Protein AF-A0A401Q825-F1 (afdb_monomer_lite)

Organism: Scyliorhinus torazame (NCBI:txid75743)

Radius of gyration: 23.93 Å; chains: 1; bounding box: 51×28×60 Å

Structure (mmCIF, N/CA/C/O backbone):
data_AF-A0A401Q825-F1
#
_entry.id   AF-A0A401Q825-F1
#
loop_
_atom_site.group_PDB
_atom_site.id
_atom_site.type_symbol
_atom_site.label_atom_id
_atom_site.label_alt_id
_atom_site.label_comp_id
_atom_site.label_asym_id
_atom_site.label_entity_id
_atom_site.label_seq_id
_atom_site.pdbx_PDB_ins_code
_atom_site.Cartn_x
_atom_site.Cartn_y
_atom_site.Cartn_z
_atom_site.occupancy
_atom_site.B_iso_or_equiv
_atom_site.auth_seq_id
_atom_site.auth_comp_id
_atom_site.auth_asym_id
_atom_site.auth_atom_id
_atom_site.pdbx_PDB_model_num
ATOM 1 N N . MET A 1 1 ? 18.658 9.384 14.202 1.00 59.78 1 MET A N 1
ATOM 2 C CA . MET A 1 1 ? 18.301 8.086 14.824 1.00 59.78 1 MET A CA 1
ATOM 3 C C . MET A 1 1 ? 16.995 8.280 15.587 1.00 59.78 1 MET A C 1
ATOM 5 O O . MET A 1 1 ? 16.836 9.367 16.128 1.00 59.78 1 MET A O 1
ATOM 9 N N . GLY A 1 2 ? 16.077 7.300 15.592 1.00 83.44 2 GLY A N 1
ATOM 10 C CA . GLY A 1 2 ? 14.799 7.368 16.337 1.00 83.44 2 GLY A CA 1
ATOM 11 C C . GLY A 1 2 ? 13.526 7.644 15.519 1.00 83.44 2 GLY A C 1
ATOM 12 O O . GLY A 1 2 ? 12.507 8.001 16.094 1.00 83.44 2 GLY A O 1
ATOM 13 N N . THR A 1 3 ? 13.583 7.524 14.189 1.00 91.19 3 THR A N 1
ATOM 14 C CA . THR A 1 3 ? 12.414 7.704 13.304 1.00 91.19 3 THR A CA 1
ATOM 15 C C . THR A 1 3 ? 12.118 6.467 12.463 1.00 91.19 3 THR A C 1
ATOM 17 O O . THR A 1 3 ? 10.970 6.049 12.385 1.00 91.19 3 THR A O 1
ATOM 20 N N . CYS A 1 4 ? 13.144 5.879 11.835 1.00 93.12 4 CYS A N 1
ATOM 21 C CA . CYS A 1 4 ? 12.965 4.764 10.897 1.00 93.12 4 CYS A CA 1
ATOM 22 C C . CYS A 1 4 ? 13.657 3.457 11.314 1.00 93.12 4 CYS A C 1
ATOM 24 O O . CYS A 1 4 ? 13.324 2.413 10.764 1.00 93.12 4 CYS A O 1
ATOM 26 N N . CYS A 1 5 ? 14.675 3.512 12.182 1.00 94.12 5 CYS A N 1
ATOM 27 C CA . CYS A 1 5 ? 15.458 2.342 12.590 1.00 94.12 5 CYS A CA 1
ATOM 28 C C . CYS A 1 5 ? 16.264 2.629 13.873 1.00 94.12 5 CYS A C 1
ATOM 30 O O . CYS A 1 5 ? 16.816 3.729 14.037 1.00 94.12 5 CYS A O 1
ATOM 32 N N . GLU A 1 6 ? 16.368 1.630 14.748 1.00 95.12 6 GLU A N 1
ATOM 33 C CA . GLU A 1 6 ? 17.145 1.611 15.992 1.00 95.12 6 GLU A CA 1
ATOM 34 C C . GLU A 1 6 ? 18.348 0.652 15.873 1.00 95.12 6 GLU A C 1
ATOM 36 O O . GLU A 1 6 ? 18.362 -0.235 15.025 1.00 95.12 6 GLU A O 1
ATOM 41 N N . ASN A 1 7 ? 19.369 0.810 16.730 1.00 94.94 7 ASN A N 1
ATOM 42 C CA . ASN A 1 7 ? 20.568 -0.053 16.763 1.00 94.94 7 ASN A CA 1
ATOM 43 C C . ASN A 1 7 ? 21.265 -0.224 15.394 1.00 94.94 7 ASN A C 1
ATOM 45 O O . ASN A 1 7 ? 21.574 -1.331 14.954 1.00 94.94 7 ASN A O 1
ATOM 49 N N . ILE A 1 8 ? 21.514 0.897 14.711 1.00 96.06 8 ILE A N 1
ATOM 50 C CA . ILE A 1 8 ? 22.033 0.922 13.339 1.00 96.06 8 ILE A CA 1
ATOM 51 C C . ILE A 1 8 ? 23.481 0.417 13.281 1.00 96.06 8 ILE A C 1
ATOM 53 O O . ILE A 1 8 ? 24.372 1.004 13.891 1.00 96.06 8 ILE A O 1
ATOM 57 N N . ILE A 1 9 ? 23.717 -0.604 12.454 1.00 96.88 9 ILE A N 1
ATOM 58 C CA . ILE A 1 9 ? 25.060 -1.110 12.109 1.00 96.88 9 ILE A CA 1
ATOM 59 C C . ILE A 1 9 ? 25.431 -0.885 10.633 1.00 96.88 9 ILE A C 1
ATOM 61 O O . ILE A 1 9 ? 26.519 -1.255 10.203 1.00 96.88 9 ILE A O 1
ATOM 65 N N . GLY A 1 10 ? 24.529 -0.297 9.841 1.00 96.75 10 GLY A N 1
ATOM 66 C CA . GLY A 1 10 ? 24.716 -0.075 8.410 1.00 96.75 10 GLY A CA 1
ATOM 67 C C . GLY A 1 10 ? 23.388 0.052 7.666 1.00 96.75 10 GLY A C 1
ATOM 68 O O . GLY A 1 10 ? 22.375 0.446 8.240 1.00 96.75 10 GLY A O 1
ATOM 69 N N . TYR A 1 11 ? 23.402 -0.292 6.382 1.00 97.88 11 TYR A N 1
ATOM 70 C CA . TYR A 1 11 ? 22.236 -0.319 5.501 1.00 97.88 11 TYR A CA 1
ATOM 71 C C . TYR A 1 11 ? 22.373 -1.469 4.495 1.00 97.88 11 TYR A C 1
ATOM 73 O O . TYR A 1 11 ? 23.462 -2.010 4.312 1.00 97.88 11 TYR A O 1
ATOM 81 N N . MET A 1 12 ? 21.275 -1.826 3.827 1.00 98.38 12 MET A N 1
ATOM 82 C CA . M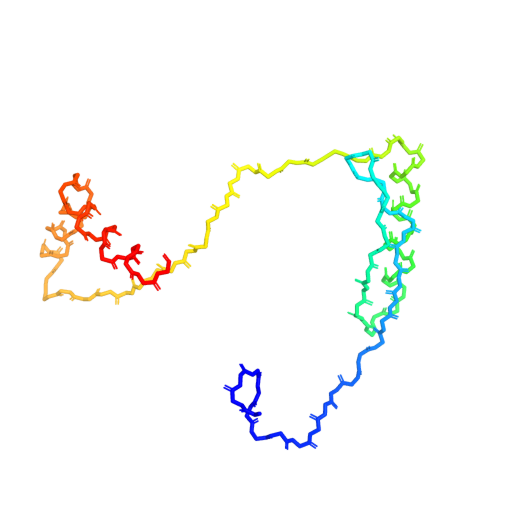ET A 1 12 ? 21.267 -2.839 2.771 1.00 98.38 12 MET A CA 1
ATOM 83 C C . MET A 1 12 ? 20.955 -2.174 1.422 1.00 98.38 12 MET A C 1
ATOM 85 O O . MET A 1 12 ? 19.817 -1.743 1.225 1.00 98.38 12 MET A O 1
ATOM 89 N N . PRO A 1 13 ? 21.927 -2.039 0.501 1.00 98.31 13 PRO A N 1
ATOM 90 C CA . PRO A 1 13 ? 21.650 -1.500 -0.824 1.00 98.31 13 PRO A CA 1
ATOM 91 C C . PRO A 1 13 ? 20.833 -2.505 -1.646 1.00 98.31 13 PRO A C 1
ATOM 93 O O . PRO A 1 13 ? 21.202 -3.673 -1.756 1.00 98.31 13 PRO A O 1
ATOM 96 N N . ILE A 1 14 ? 19.745 -2.037 -2.260 1.00 98.56 14 ILE A N 1
ATOM 97 C CA . ILE A 1 14 ? 18.920 -2.817 -3.192 1.00 98.56 14 ILE A CA 1
ATOM 98 C C . ILE A 1 14 ? 19.039 -2.177 -4.583 1.00 98.56 14 ILE A C 1
ATOM 100 O O . ILE A 1 14 ? 18.861 -0.960 -4.684 1.00 98.56 14 ILE A O 1
ATOM 104 N N . PRO A 1 15 ? 19.341 -2.938 -5.655 1.00 98.62 15 PRO A N 1
ATOM 105 C CA . PRO A 1 15 ? 19.379 -2.401 -7.012 1.00 98.62 15 PRO A CA 1
ATOM 106 C C . PRO A 1 15 ? 18.049 -1.746 -7.401 1.00 98.62 15 PRO A C 1
ATOM 108 O O . PRO A 1 15 ? 16.980 -2.299 -7.143 1.00 98.62 15 PRO A O 1
A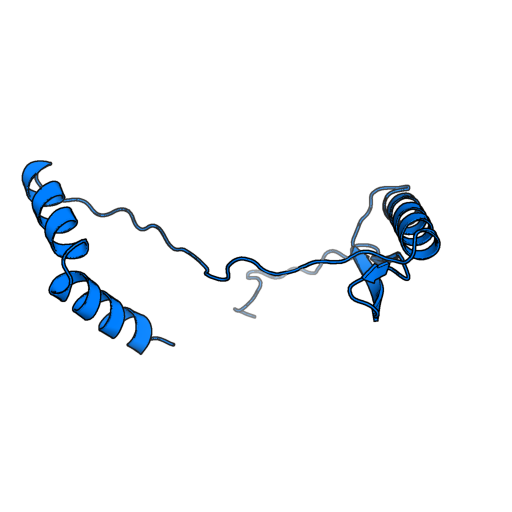TOM 111 N N . VAL A 1 16 ? 18.119 -0.578 -8.046 1.00 98.75 16 VAL A N 1
ATOM 112 C CA . VAL A 1 16 ? 16.946 0.173 -8.511 1.00 98.75 16 VAL A CA 1
ATOM 113 C C . VAL A 1 16 ? 16.982 0.281 -10.030 1.00 98.75 16 VAL A C 1
ATOM 115 O O . VAL A 1 16 ? 17.907 0.862 -10.596 1.00 98.75 16 VAL A O 1
ATOM 118 N N . GLY A 1 17 ? 15.971 -0.283 -10.684 1.00 98.69 17 GLY A N 1
ATOM 119 C CA . GLY A 1 17 ? 15.719 -0.127 -12.114 1.00 98.69 17 GLY A CA 1
ATOM 120 C C . GLY A 1 17 ? 14.577 0.848 -12.396 1.00 98.69 17 GLY A C 1
ATOM 121 O O . GLY A 1 17 ? 13.891 1.313 -11.484 1.00 98.69 17 GLY A O 1
ATOM 122 N N . VAL A 1 18 ? 14.348 1.126 -13.680 1.00 98.69 18 VAL A N 1
ATOM 123 C CA . VAL A 1 18 ? 13.224 1.938 -14.162 1.00 98.69 18 VAL A CA 1
ATOM 124 C C . VAL A 1 18 ? 12.419 1.169 -15.210 1.00 98.69 18 VAL A C 1
ATOM 126 O O . VAL A 1 18 ? 12.997 0.528 -16.089 1.00 98.69 18 VAL A O 1
ATOM 129 N N . ALA A 1 19 ? 11.091 1.235 -15.116 1.00 98.75 19 ALA A N 1
ATOM 130 C CA . ALA A 1 19 ? 10.164 0.739 -16.132 1.00 98.75 19 ALA A CA 1
ATOM 131 C C . ALA A 1 19 ? 9.286 1.891 -16.644 1.00 98.75 19 ALA A C 1
ATOM 133 O O . ALA A 1 19 ? 8.678 2.606 -15.843 1.00 98.75 19 ALA A O 1
ATOM 134 N N . GLY A 1 20 ? 9.196 2.076 -17.964 1.00 97.25 20 GLY A N 1
ATOM 135 C CA . GLY A 1 20 ? 8.343 3.115 -18.532 1.00 97.25 20 GLY A CA 1
ATOM 136 C C . GLY A 1 20 ? 8.648 3.544 -19.977 1.00 97.25 20 GLY A C 1
ATOM 137 O O . GLY A 1 20 ? 9.550 3.009 -20.623 1.00 97.25 20 GLY A O 1
ATOM 138 N N . PRO A 1 21 ? 7.879 4.523 -20.497 1.00 98.06 21 PRO A N 1
ATOM 139 C CA . PRO A 1 21 ? 6.821 5.231 -19.775 1.00 98.06 21 PRO A CA 1
ATOM 140 C C . PRO A 1 21 ? 5.587 4.351 -19.539 1.00 98.06 21 PRO A C 1
ATOM 142 O O . PRO A 1 21 ? 5.187 3.568 -20.397 1.00 98.06 21 PRO A O 1
ATOM 145 N N . LEU A 1 22 ? 4.969 4.487 -18.369 1.00 98.69 22 LEU A N 1
ATOM 146 C CA . LEU A 1 22 ? 3.599 4.056 -18.118 1.00 98.69 22 LEU A CA 1
ATOM 147 C C . LEU A 1 22 ? 2.659 5.195 -18.524 1.00 98.69 22 LEU A C 1
ATOM 149 O O . LEU A 1 22 ? 2.625 6.230 -17.862 1.00 98.69 22 LEU A O 1
ATOM 153 N N . CYS A 1 23 ? 1.899 4.999 -19.600 1.00 98.62 23 CYS A N 1
ATOM 154 C CA . CYS A 1 23 ? 0.894 5.952 -20.062 1.00 98.62 23 CYS A CA 1
ATOM 155 C C . CYS A 1 23 ? -0.399 5.776 -19.255 1.00 98.62 23 CYS A C 1
ATOM 157 O O . CYS A 1 23 ? -1.142 4.817 -19.476 1.00 98.62 23 CYS A O 1
ATOM 159 N N . LEU A 1 24 ? -0.670 6.683 -18.317 1.00 98.69 24 LEU A N 1
ATOM 160 C CA . LEU A 1 24 ? -1.799 6.603 -17.388 1.00 98.69 24 LEU A CA 1
ATOM 161 C C . LEU A 1 24 ? -2.478 7.968 -17.241 1.00 98.69 24 LEU A C 1
ATOM 163 O O . LEU A 1 24 ? -1.824 8.964 -16.939 1.00 98.69 24 LEU A O 1
ATOM 167 N N . ASN A 1 25 ? -3.801 8.019 -17.421 1.00 98.06 25 ASN A N 1
ATOM 168 C CA . ASN A 1 25 ? -4.607 9.243 -17.307 1.00 98.06 25 ASN A CA 1
ATOM 169 C C . ASN A 1 25 ? -4.068 10.409 -18.166 1.00 98.06 25 ASN A C 1
ATOM 171 O O . ASN A 1 25 ? -4.059 11.559 -17.731 1.00 98.06 25 ASN A O 1
ATOM 175 N N . GLY A 1 26 ? -3.583 10.103 -19.376 1.00 97.44 26 GLY A N 1
ATOM 176 C CA . GLY A 1 26 ? -3.012 11.092 -20.301 1.00 97.44 26 GLY A CA 1
ATOM 177 C C . GLY A 1 26 ? -1.630 11.629 -19.906 1.00 97.44 26 GLY A C 1
ATOM 178 O O . GLY A 1 26 ? -1.183 12.615 -20.481 1.00 97.44 26 GLY A O 1
ATOM 179 N N . LYS A 1 27 ? -0.959 11.010 -18.928 1.00 98.31 27 LYS A N 1
ATOM 180 C CA . LYS A 1 27 ? 0.393 11.366 -18.475 1.00 98.31 27 LYS A CA 1
ATOM 181 C C . LYS A 1 27 ? 1.340 10.181 -18.635 1.00 98.31 27 LYS A C 1
ATOM 183 O O . LYS A 1 27 ? 0.903 9.032 -18.651 1.00 98.31 27 LYS A O 1
ATOM 188 N N . GLU A 1 28 ? 2.632 10.467 -18.711 1.00 98.31 28 GLU A N 1
ATOM 189 C CA . GLU A 1 28 ? 3.690 9.460 -18.765 1.00 98.31 28 GLU A CA 1
ATOM 190 C C . GLU A 1 28 ? 4.452 9.404 -17.439 1.00 98.31 28 GLU A C 1
ATOM 192 O O . GLU A 1 28 ? 4.832 10.439 -16.890 1.00 98.31 28 GLU A O 1
ATOM 197 N N . PHE A 1 29 ? 4.696 8.193 -16.935 1.00 98.62 29 PHE A N 1
ATOM 198 C CA . PHE A 1 29 ? 5.429 7.966 -15.689 1.00 98.62 29 PHE A CA 1
ATOM 199 C C . PHE A 1 29 ? 6.610 7.020 -15.898 1.00 98.62 29 PHE A C 1
ATOM 201 O O . PHE A 1 29 ? 6.457 5.951 -16.485 1.00 98.62 29 PHE A O 1
ATOM 208 N N . GLN A 1 30 ? 7.774 7.387 -15.368 1.00 98.69 30 GLN A N 1
ATOM 209 C CA . GLN A 1 30 ? 8.913 6.482 -15.212 1.00 98.69 30 GLN A CA 1
ATOM 210 C C . GLN A 1 30 ? 8.839 5.861 -13.816 1.00 98.69 30 GLN A C 1
ATOM 212 O O . GLN A 1 30 ? 8.951 6.577 -12.821 1.00 98.69 30 GLN A O 1
ATOM 217 N N . VAL A 1 31 ? 8.592 4.553 -13.732 1.00 98.69 31 VAL A N 1
ATOM 218 C CA . VAL A 1 31 ? 8.317 3.870 -12.461 1.00 98.69 31 VAL A CA 1
ATOM 219 C C . VAL A 1 31 ? 9.625 3.324 -11.875 1.00 98.69 31 VAL A C 1
ATOM 221 O O . VAL A 1 31 ? 10.211 2.416 -12.474 1.00 98.69 31 VAL A O 1
ATOM 224 N N . PRO A 1 32 ? 10.103 3.841 -10.726 1.00 98.75 32 PRO A N 1
ATOM 225 C CA . PRO A 1 32 ? 11.263 3.279 -10.046 1.00 98.75 32 PRO A CA 1
ATOM 226 C C . PRO A 1 32 ? 10.899 1.939 -9.396 1.00 98.75 32 PRO A C 1
ATOM 228 O O . PRO A 1 32 ? 9.859 1.810 -8.750 1.00 98.75 32 PRO A O 1
ATOM 231 N N . MET A 1 33 ? 11.766 0.940 -9.546 1.00 98.75 33 MET A N 1
ATOM 232 C CA . MET A 1 33 ? 11.560 -0.405 -9.005 1.00 98.75 33 MET A CA 1
ATOM 233 C C . MET A 1 33 ? 12.826 -0.889 -8.295 1.00 98.75 33 MET A C 1
ATOM 235 O O . MET A 1 33 ? 13.836 -1.142 -8.949 1.00 98.75 33 MET A O 1
ATOM 239 N N . ALA A 1 34 ? 12.770 -1.043 -6.969 1.00 98.69 34 ALA A N 1
ATOM 240 C CA . ALA A 1 34 ? 13.846 -1.644 -6.179 1.00 98.69 34 ALA A CA 1
ATOM 241 C C . ALA A 1 34 ? 13.639 -3.164 -6.087 1.00 98.69 34 ALA A C 1
ATOM 243 O O . ALA A 1 34 ? 12.658 -3.617 -5.499 1.00 98.69 34 ALA A O 1
ATOM 244 N N . THR A 1 35 ? 14.525 -3.954 -6.692 1.00 98.50 35 THR A N 1
ATOM 245 C CA . THR A 1 35 ? 14.418 -5.421 -6.699 1.00 98.50 35 THR A CA 1
ATOM 246 C C . THR A 1 35 ? 15.767 -6.082 -6.977 1.00 98.50 35 THR A C 1
ATOM 248 O O . THR A 1 35 ? 16.620 -5.520 -7.661 1.00 98.50 35 THR A O 1
ATOM 251 N N . THR A 1 36 ? 15.954 -7.299 -6.471 1.00 98.56 36 THR A N 1
ATOM 252 C CA . THR A 1 36 ? 17.053 -8.200 -6.856 1.00 98.56 36 THR A CA 1
ATOM 253 C C . THR A 1 36 ? 16.591 -9.312 -7.804 1.00 98.56 36 THR A C 1
ATOM 255 O O . THR A 1 36 ? 17.415 -10.091 -8.280 1.00 98.56 36 THR A O 1
ATOM 258 N N . GLU A 1 37 ? 15.288 -9.395 -8.098 1.00 98.81 37 GLU A N 1
ATOM 259 C CA . GLU A 1 37 ? 14.714 -10.413 -8.974 1.00 98.81 37 GLU A CA 1
ATOM 260 C C . GLU A 1 37 ? 15.037 -10.121 -10.446 1.00 98.81 37 GLU A C 1
ATOM 262 O O . GLU A 1 37 ? 14.700 -9.066 -10.996 1.00 98.81 37 GLU A O 1
ATOM 267 N N . GLY A 1 38 ? 15.682 -11.088 -11.103 1.00 98.25 38 GLY A N 1
ATOM 268 C CA . GLY A 1 38 ? 15.970 -11.022 -12.530 1.00 98.25 38 GLY A CA 1
ATOM 269 C C . GLY A 1 38 ? 14.693 -10.941 -13.371 1.00 98.25 38 GLY A C 1
ATOM 270 O O . GLY A 1 38 ? 13.652 -11.474 -13.012 1.00 98.25 38 GLY A O 1
ATOM 271 N N . CYS A 1 39 ? 14.777 -10.287 -14.529 1.00 98.25 39 CYS A N 1
ATOM 272 C CA . CYS A 1 39 ? 13.677 -10.106 -15.488 1.00 98.25 39 CYS A CA 1
ATOM 273 C C . CYS A 1 39 ? 12.458 -9.294 -15.009 1.00 98.25 39 CYS A C 1
ATOM 275 O O . CYS A 1 39 ? 11.708 -8.842 -15.875 1.00 98.25 39 CYS A O 1
ATOM 277 N N . LEU A 1 40 ? 12.262 -9.039 -13.709 1.00 98.75 40 LEU A N 1
ATOM 278 C CA . LEU A 1 40 ? 11.079 -8.332 -13.202 1.00 98.75 40 LEU A CA 1
ATOM 279 C C . LEU A 1 40 ? 10.921 -6.942 -13.838 1.00 98.75 40 LEU A C 1
ATOM 281 O O . LEU A 1 40 ? 9.898 -6.658 -14.457 1.00 98.75 40 LEU A O 1
ATOM 285 N N . VAL A 1 41 ? 11.961 -6.102 -13.773 1.00 98.81 41 VAL A N 1
ATOM 286 C CA . VAL A 1 41 ? 11.934 -4.743 -14.354 1.00 98.81 41 VAL A CA 1
ATOM 287 C C . VAL A 1 41 ? 11.703 -4.788 -15.868 1.00 98.81 41 VAL A C 1
ATOM 289 O O . VAL A 1 41 ? 10.885 -4.039 -16.398 1.00 98.81 41 VAL A O 1
ATOM 292 N N . ALA A 1 42 ? 12.374 -5.705 -16.572 1.00 98.69 42 ALA A N 1
ATOM 293 C CA . ALA A 1 42 ? 12.242 -5.845 -18.021 1.00 98.69 42 ALA A CA 1
ATOM 294 C C . ALA A 1 42 ? 10.832 -6.301 -18.439 1.00 98.69 42 ALA A C 1
ATOM 296 O O . ALA A 1 42 ? 10.265 -5.778 -19.402 1.00 98.69 42 ALA A O 1
ATOM 297 N N . SER A 1 43 ? 10.245 -7.247 -17.701 1.00 98.75 43 SER A N 1
ATOM 298 C CA . SER A 1 43 ? 8.886 -7.735 -17.937 1.00 98.75 43 SER A CA 1
ATOM 299 C C . SER A 1 43 ? 7.849 -6.636 -17.689 1.00 98.75 43 SER A C 1
ATOM 301 O O . SER A 1 43 ? 6.989 -6.405 -18.543 1.00 98.75 43 SER A O 1
ATOM 303 N N . THR A 1 44 ? 7.980 -5.883 -16.590 1.00 98.81 44 THR A N 1
ATOM 304 C CA . THR A 1 44 ? 7.126 -4.720 -16.297 1.00 98.81 44 THR A CA 1
ATOM 305 C C . THR A 1 44 ? 7.244 -3.654 -17.384 1.00 98.81 44 THR A C 1
ATOM 307 O O . THR A 1 44 ? 6.226 -3.180 -17.888 1.00 98.81 44 THR A O 1
ATOM 310 N N . ASN A 1 45 ? 8.463 -3.344 -17.837 1.00 98.81 45 ASN A N 1
ATOM 311 C CA . ASN A 1 45 ? 8.702 -2.389 -18.922 1.00 98.81 45 ASN A CA 1
ATOM 312 C C . ASN A 1 45 ? 8.021 -2.813 -20.236 1.00 98.81 45 ASN A C 1
ATOM 314 O O . ASN A 1 45 ? 7.425 -1.990 -20.936 1.00 98.81 45 ASN A O 1
ATOM 318 N N . ARG A 1 46 ? 8.039 -4.115 -20.555 1.00 98.75 46 ARG A N 1
ATOM 319 C CA . ARG A 1 46 ? 7.308 -4.668 -21.706 1.00 98.75 46 ARG A CA 1
ATOM 320 C C . ARG A 1 46 ? 5.793 -4.470 -21.568 1.00 98.75 46 ARG A C 1
ATOM 322 O O . ARG A 1 46 ? 5.138 -4.148 -22.558 1.00 98.75 46 ARG A O 1
ATOM 329 N N . GLY A 1 47 ? 5.242 -4.622 -20.363 1.00 98.69 47 GLY A N 1
ATOM 330 C CA . GLY A 1 47 ? 3.836 -4.322 -20.067 1.00 98.69 47 GLY A CA 1
ATOM 331 C C . GLY A 1 47 ? 3.490 -2.845 -20.282 1.00 98.69 47 GLY A C 1
ATOM 332 O O . GLY A 1 47 ? 2.533 -2.539 -20.994 1.00 98.69 47 GLY A O 1
ATOM 333 N N . CYS A 1 48 ? 4.310 -1.927 -19.758 1.00 98.69 48 CYS A N 1
ATOM 334 C CA . CYS A 1 48 ? 4.163 -0.482 -19.981 1.00 98.69 48 CYS A CA 1
ATOM 335 C C . CYS A 1 48 ? 4.143 -0.136 -21.477 1.00 98.69 48 CYS A C 1
ATOM 337 O O . CYS A 1 48 ? 3.276 0.614 -21.931 1.00 98.69 48 CYS A O 1
ATOM 339 N N . ARG A 1 49 ? 5.036 -0.752 -22.267 1.00 98.56 49 ARG A N 1
ATOM 340 C CA . ARG A 1 49 ? 5.072 -0.578 -23.725 1.00 98.56 49 ARG A CA 1
ATOM 341 C C . ARG A 1 49 ? 3.757 -0.986 -24.387 1.00 98.56 49 ARG A C 1
ATOM 343 O O . ARG A 1 49 ? 3.254 -0.232 -25.216 1.00 98.56 49 ARG A O 1
ATOM 350 N N . ALA A 1 50 ? 3.207 -2.146 -24.032 1.00 98.75 50 ALA A N 1
ATOM 351 C CA . ALA A 1 50 ? 1.939 -2.616 -24.587 1.00 98.75 50 ALA A CA 1
ATOM 352 C C . ALA A 1 50 ? 0.774 -1.673 -24.237 1.00 98.75 50 ALA A C 1
ATOM 354 O O . ALA A 1 50 ? -0.007 -1.320 -25.118 1.00 98.75 50 ALA A O 1
ATOM 355 N N . ILE A 1 51 ? 0.703 -1.201 -22.988 1.00 98.69 51 ILE A N 1
ATOM 356 C CA . ILE A 1 51 ? -0.322 -0.248 -22.532 1.00 98.69 51 ILE A CA 1
ATOM 357 C C . ILE A 1 51 ? -0.247 1.064 -23.319 1.00 98.69 51 ILE A C 1
ATOM 359 O O . ILE A 1 51 ? -1.268 1.542 -23.809 1.00 98.69 51 ILE A O 1
ATOM 363 N N . CYS A 1 52 ? 0.948 1.637 -23.482 1.00 97.50 52 CYS A N 1
ATOM 364 C CA . CYS A 1 52 ? 1.117 2.877 -24.243 1.00 97.50 52 CYS A CA 1
ATOM 365 C C . CYS A 1 52 ? 0.722 2.716 -25.715 1.00 97.50 52 CYS A C 1
ATOM 367 O O . CYS A 1 52 ? 0.037 3.577 -26.260 1.00 97.50 52 CYS A O 1
ATOM 369 N N . LEU A 1 53 ? 1.102 1.602 -26.353 1.00 98.31 53 LEU A N 1
ATOM 370 C CA . LEU A 1 53 ? 0.694 1.307 -27.732 1.00 98.31 53 LEU A CA 1
ATOM 371 C C . LEU A 1 53 ? -0.826 1.123 -27.868 1.00 98.31 53 LEU A C 1
ATOM 373 O O . LEU A 1 53 ? -1.379 1.424 -28.920 1.00 98.31 53 LEU A O 1
ATOM 377 N N . GLY A 1 54 ? -1.498 0.673 -26.806 1.00 98.00 54 GLY A N 1
ATOM 378 C CA . GLY A 1 54 ? -2.955 0.554 -26.729 1.00 98.00 54 GLY A CA 1
ATOM 379 C C . GLY A 1 54 ? -3.706 1.863 -26.457 1.00 98.00 54 GLY A C 1
ATOM 380 O O . GLY A 1 54 ? -4.910 1.815 -26.229 1.00 98.00 54 GLY A O 1
ATOM 381 N N . GLY A 1 55 ? -3.032 3.019 -26.454 1.00 97.25 55 GLY A N 1
ATOM 382 C CA . GLY A 1 55 ? -3.649 4.324 -26.168 1.00 97.25 55 GLY A CA 1
ATOM 383 C C . GLY A 1 55 ? -3.615 4.738 -24.691 1.00 97.25 55 GLY A C 1
ATOM 384 O O . GLY A 1 55 ? -4.174 5.773 -24.330 1.00 97.25 55 GLY A O 1
ATOM 385 N N . GLY A 1 56 ? -2.925 3.971 -23.843 1.00 98.31 56 GLY A N 1
ATOM 386 C CA . GLY A 1 56 ? -2.772 4.246 -22.416 1.00 98.31 56 GLY A CA 1
ATOM 387 C C . GLY A 1 56 ? -3.900 3.687 -21.545 1.00 98.31 56 GLY A C 1
ATOM 388 O O . GLY A 1 56 ? -4.926 3.207 -22.019 1.00 98.31 56 GLY A O 1
ATOM 389 N N . ALA A 1 57 ? -3.688 3.741 -20.233 1.00 98.56 57 ALA A N 1
ATOM 390 C CA . ALA A 1 57 ? -4.639 3.288 -19.223 1.00 98.56 57 ALA A CA 1
ATOM 391 C C . ALA A 1 57 ? -5.380 4.462 -18.559 1.00 98.56 57 ALA A C 1
ATOM 393 O O . ALA A 1 57 ? -4.902 5.600 -18.538 1.00 98.56 57 ALA A O 1
ATOM 394 N N . GLN A 1 58 ? -6.539 4.171 -17.963 1.00 98.56 58 GLN A N 1
ATOM 395 C CA . GLN A 1 58 ? -7.309 5.099 -17.131 1.00 98.56 58 GLN A CA 1
ATOM 396 C C . GLN A 1 58 ? -7.503 4.503 -15.736 1.00 98.56 58 GLN A C 1
ATOM 398 O O . GLN A 1 58 ? -7.787 3.316 -15.598 1.00 98.56 58 GLN A O 1
ATOM 403 N N . SER A 1 59 ? -7.371 5.327 -14.702 1.00 98.31 59 SER A N 1
ATOM 404 C CA . SER A 1 59 ? -7.594 4.930 -13.310 1.00 98.31 59 SER A CA 1
ATOM 405 C C . SER A 1 59 ? -8.296 6.029 -12.519 1.00 98.31 59 SER A C 1
ATOM 407 O O . SER A 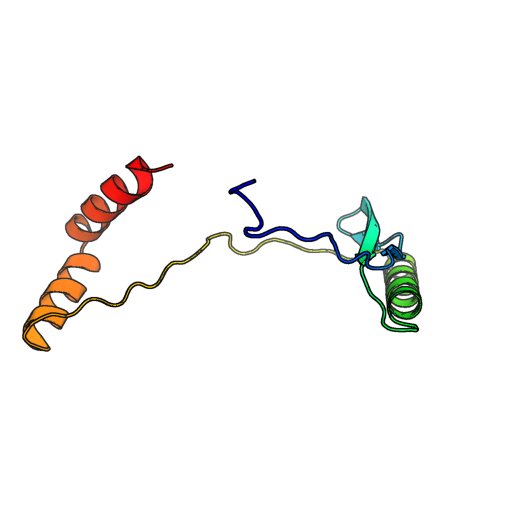1 59 ? -8.207 7.211 -12.863 1.00 98.31 59 SER A O 1
ATOM 409 N N . ARG A 1 60 ? -9.007 5.651 -11.455 1.00 98.38 60 ARG A N 1
ATOM 410 C CA . ARG A 1 60 ? -9.673 6.559 -10.509 1.00 98.38 60 ARG A CA 1
ATOM 411 C C . ARG A 1 60 ? -9.533 6.003 -9.091 1.00 98.38 60 ARG A C 1
ATOM 413 O O . ARG A 1 60 ? -9.485 4.789 -8.918 1.00 98.38 60 ARG A O 1
ATOM 420 N N . VAL A 1 61 ? -9.480 6.889 -8.098 1.00 98.31 61 VAL A N 1
ATOM 421 C CA . VAL A 1 61 ? -9.552 6.526 -6.674 1.00 98.31 61 VAL A CA 1
ATOM 422 C C . VAL A 1 61 ? -11.026 6.478 -6.277 1.00 98.31 61 VAL A C 1
ATOM 424 O O . VAL A 1 61 ? -11.758 7.420 -6.573 1.00 98.31 61 VAL A O 1
ATOM 427 N N . LEU A 1 62 ? -11.467 5.379 -5.660 1.00 98.44 62 LEU A N 1
ATOM 428 C CA . LEU A 1 62 ? -12.875 5.171 -5.287 1.00 98.44 62 LEU A CA 1
ATOM 429 C C . LEU A 1 62 ? -13.167 5.528 -3.821 1.00 98.44 62 LEU A C 1
ATOM 431 O O . LEU A 1 62 ? -14.273 5.953 -3.509 1.00 98.44 62 LEU A O 1
ATOM 435 N N . ALA A 1 63 ? -12.182 5.363 -2.937 1.00 97.94 63 ALA A N 1
ATOM 436 C CA . ALA A 1 63 ? -12.232 5.728 -1.525 1.00 97.94 63 ALA A CA 1
ATOM 437 C C . ALA A 1 63 ? -10.802 5.968 -1.013 1.00 97.94 63 ALA A C 1
ATOM 439 O O . ALA A 1 63 ? -9.860 5.381 -1.550 1.00 97.94 63 ALA A O 1
ATOM 440 N N . ASP A 1 64 ? -10.658 6.803 0.016 1.00 98.00 64 ASP A N 1
ATOM 441 C CA . ASP A 1 64 ? -9.388 7.083 0.693 1.00 98.00 64 ASP A CA 1
ATOM 442 C C . ASP A 1 64 ? -9.631 7.195 2.205 1.00 98.00 64 ASP A C 1
ATOM 444 O O . ASP A 1 64 ? -10.436 8.010 2.655 1.00 98.00 64 ASP A O 1
ATOM 448 N N . GLY A 1 65 ? -8.995 6.320 2.981 1.00 96.69 65 GLY A N 1
ATOM 449 C CA . GLY A 1 65 ? -9.200 6.228 4.422 1.00 96.69 65 GLY A CA 1
ATOM 450 C C . GLY A 1 65 ? -8.362 5.120 5.053 1.00 96.69 65 GLY A C 1
ATOM 451 O O . GLY A 1 65 ? -8.545 3.939 4.759 1.00 96.69 65 GLY A O 1
ATOM 452 N N . MET A 1 66 ? -7.445 5.499 5.943 1.00 97.75 66 MET A N 1
ATOM 453 C CA . MET A 1 66 ? -6.677 4.553 6.754 1.00 97.75 66 MET A CA 1
ATOM 454 C C . MET A 1 66 ? -7.499 4.107 7.966 1.00 97.75 66 MET A C 1
ATOM 456 O O . MET A 1 66 ? -8.179 4.913 8.594 1.00 97.75 66 MET A O 1
ATOM 460 N N . THR A 1 67 ? -7.406 2.831 8.336 1.00 97.00 67 THR A N 1
ATOM 461 C CA . THR A 1 67 ? -8.180 2.263 9.450 1.00 97.00 67 THR A CA 1
ATOM 462 C C . THR A 1 67 ? -7.289 1.800 10.596 1.00 97.00 67 THR A C 1
ATOM 464 O O . THR A 1 67 ? -6.193 1.279 10.379 1.00 97.00 67 THR A O 1
ATOM 467 N N . ARG A 1 68 ? -7.803 1.885 11.824 1.00 97.75 68 ARG A N 1
ATOM 468 C CA . ARG A 1 68 ? -7.236 1.241 13.014 1.00 97.75 68 ARG A CA 1
ATOM 469 C C . ARG A 1 68 ? -8.364 0.524 13.753 1.00 97.75 68 ARG A C 1
ATOM 471 O O . ARG A 1 68 ? -9.338 1.163 14.124 1.00 97.75 68 ARG A O 1
ATOM 478 N N . GLY A 1 69 ? -8.229 -0.785 13.960 1.00 97.19 69 GLY A N 1
ATOM 479 C CA . GLY A 1 69 ? -9.217 -1.602 14.672 1.00 97.19 69 GLY A CA 1
ATOM 480 C C . GLY A 1 69 ? -8.703 -2.036 16.044 1.00 97.19 69 GLY A C 1
ATOM 481 O O . GLY A 1 69 ? -8.102 -3.108 16.130 1.00 97.19 69 GLY A O 1
ATOM 482 N N . PRO A 1 70 ? -8.862 -1.223 17.104 1.00 97.81 70 PRO A N 1
ATOM 483 C CA . PRO A 1 70 ? -8.492 -1.639 18.451 1.00 97.81 70 PRO A CA 1
ATOM 484 C C . PRO A 1 70 ? -9.418 -2.752 18.955 1.00 97.81 70 PRO A C 1
ATOM 486 O O . PRO A 1 70 ? -10.588 -2.827 18.583 1.00 97.81 70 PRO A O 1
ATOM 489 N N . VAL A 1 71 ? -8.897 -3.589 19.852 1.00 98.19 71 VAL A N 1
ATOM 490 C CA . VAL A 1 71 ? -9.700 -4.537 20.629 1.00 98.19 71 VAL A CA 1
ATOM 491 C C . VAL A 1 71 ? -9.859 -4.002 22.048 1.00 98.19 71 VAL A C 1
ATOM 493 O O . VAL A 1 71 ? -8.877 -3.675 22.713 1.00 98.19 71 VAL A O 1
ATOM 496 N N . VAL A 1 72 ? -11.104 -3.906 22.506 1.00 98.12 72 VAL A N 1
ATOM 497 C CA . VAL A 1 72 ? -11.459 -3.507 23.873 1.00 98.12 72 VAL A CA 1
ATOM 498 C C . VAL A 1 72 ? -12.228 -4.639 24.542 1.00 98.12 72 VAL A C 1
ATOM 500 O O . VAL A 1 72 ? -12.840 -5.465 23.866 1.00 98.12 72 VAL A O 1
ATOM 503 N N . ARG A 1 73 ? -12.184 -4.702 25.875 1.00 98.19 73 ARG A N 1
ATOM 504 C CA . ARG A 1 73 ? -12.926 -5.702 26.649 1.00 98.19 73 ARG A CA 1
ATOM 505 C C . ARG A 1 73 ? -13.908 -5.030 27.587 1.00 98.19 73 ARG A C 1
ATOM 507 O O . ARG A 1 73 ? -13.586 -4.002 28.174 1.00 98.19 73 ARG A O 1
ATOM 514 N N . LEU A 1 74 ? -15.041 -5.690 27.782 1.00 98.38 74 LEU A N 1
ATOM 515 C CA . LEU A 1 74 ? -15.983 -5.394 28.849 1.00 98.38 74 LEU A CA 1
ATOM 516 C C . LEU A 1 74 ? -16.198 -6.652 29.706 1.00 98.38 74 LEU A C 1
ATOM 518 O O . LEU A 1 74 ? -15.915 -7.760 29.234 1.00 98.38 74 LEU A O 1
ATOM 522 N N . PRO A 1 75 ? -16.617 -6.499 30.974 1.00 98.50 75 PRO A N 1
ATOM 523 C CA . PRO A 1 75 ? -16.927 -7.609 31.874 1.00 98.50 75 PRO A CA 1
ATOM 524 C C . PRO A 1 75 ? -17.871 -8.657 31.276 1.00 98.50 75 PRO A C 1
ATOM 526 O O . PRO A 1 75 ? -17.661 -9.854 31.481 1.00 98.50 75 PRO A O 1
ATOM 529 N N . THR A 1 76 ? -18.878 -8.224 30.512 1.00 98.50 76 THR A N 1
ATOM 530 C CA . THR A 1 76 ? -19.875 -9.108 29.900 1.00 98.50 76 THR A CA 1
ATOM 531 C C . THR A 1 76 ? -20.124 -8.781 28.427 1.00 98.50 76 THR A C 1
ATOM 533 O O . THR A 1 76 ? -19.870 -7.675 27.950 1.00 98.50 76 THR A O 1
ATOM 536 N N . ALA A 1 77 ? -20.653 -9.758 27.685 1.00 98.38 77 ALA A N 1
ATOM 537 C CA . ALA A 1 77 ? -21.070 -9.552 26.298 1.00 98.38 77 ALA A CA 1
ATOM 538 C C . ALA A 1 77 ? -22.251 -8.570 26.179 1.00 98.38 77 ALA A C 1
ATOM 540 O O . ALA A 1 77 ? -22.345 -7.858 25.183 1.00 98.38 77 ALA A O 1
ATOM 541 N N . CYS A 1 78 ? -23.120 -8.509 27.195 1.00 98.56 78 CYS A N 1
ATOM 542 C CA . CYS A 1 78 ? -24.233 -7.562 27.244 1.00 98.56 78 CYS A CA 1
ATOM 543 C C . CYS A 1 78 ? -23.724 -6.117 27.275 1.00 98.56 78 CYS A C 1
ATOM 545 O O . CYS A 1 78 ? -24.133 -5.312 26.447 1.00 98.56 78 CYS A O 1
ATOM 547 N N . GLU A 1 79 ? -22.752 -5.815 28.137 1.00 98.50 79 GLU A N 1
ATOM 548 C CA . GLU A 1 79 ? -22.142 -4.479 28.198 1.00 98.50 79 GLU A CA 1
ATOM 549 C C . GLU A 1 79 ? -21.413 -4.119 26.895 1.00 98.50 79 GLU A C 1
ATOM 551 O O . GLU A 1 79 ? -21.484 -2.988 26.419 1.00 98.50 79 GLU A O 1
ATOM 556 N N . ALA A 1 80 ? -20.739 -5.083 26.258 1.00 98.44 80 ALA A N 1
ATOM 557 C CA . ALA A 1 80 ? -20.133 -4.847 24.948 1.00 98.44 80 ALA A CA 1
ATOM 558 C C . ALA A 1 80 ? -21.177 -4.519 23.868 1.00 98.44 80 ALA A C 1
ATOM 560 O O . ALA A 1 80 ? -20.920 -3.679 23.002 1.00 98.44 80 ALA A O 1
ATOM 561 N N . ALA A 1 81 ? -22.355 -5.146 23.927 1.00 98.50 81 ALA A N 1
ATOM 562 C CA . ALA A 1 81 ? -23.465 -4.824 23.039 1.00 98.50 81 ALA A CA 1
ATOM 563 C C . ALA A 1 81 ? -24.012 -3.409 23.296 1.00 98.50 81 ALA A C 1
ATOM 565 O O . ALA A 1 81 ? -24.294 -2.697 22.333 1.00 98.50 81 ALA A O 1
ATOM 566 N N . GLU A 1 82 ? -24.092 -2.976 24.558 1.00 98.44 82 GLU A N 1
ATOM 567 C CA . GLU A 1 82 ? -24.483 -1.607 24.926 1.00 98.44 82 GLU A CA 1
ATOM 568 C C . GLU A 1 82 ? -23.504 -0.566 24.365 1.00 98.44 82 GLU A C 1
ATOM 570 O O . GLU A 1 82 ? -23.928 0.392 23.716 1.00 98.44 82 GLU A O 1
ATOM 575 N N . VAL A 1 83 ? -22.191 -0.780 24.517 1.00 98.38 83 VAL A N 1
ATOM 576 C CA . VAL A 1 83 ? -21.168 0.124 23.955 1.00 98.38 83 VAL A CA 1
ATOM 577 C C . VAL A 1 83 ? -21.217 0.155 22.432 1.00 98.38 83 VAL A C 1
ATOM 579 O O . VAL A 1 83 ? -21.106 1.228 21.840 1.00 98.38 83 VAL A O 1
ATOM 582 N N . LYS A 1 84 ? -21.411 -0.995 21.777 1.00 98.44 84 LYS A N 1
ATOM 583 C CA . LYS A 1 84 ? -21.569 -1.038 20.320 1.00 98.44 84 LYS A CA 1
ATOM 584 C C . LYS A 1 84 ? -22.774 -0.205 19.874 1.00 98.44 84 LYS A C 1
ATOM 586 O O . LYS A 1 84 ? -22.643 0.601 18.960 1.00 98.44 84 LYS A O 1
ATOM 591 N N . ALA A 1 85 ? -23.924 -0.385 20.524 1.00 98.50 85 ALA A N 1
ATOM 592 C CA . ALA A 1 85 ? -25.132 0.371 20.205 1.00 98.50 85 ALA A CA 1
ATOM 593 C C . ALA A 1 85 ? -24.938 1.881 20.422 1.00 98.50 85 ALA A C 1
ATOM 595 O O . ALA A 1 85 ? -25.419 2.681 19.624 1.00 98.50 85 ALA A O 1
ATOM 596 N N . TRP A 1 86 ? -24.192 2.272 21.460 1.00 98.50 86 TRP A N 1
ATOM 597 C CA . TRP A 1 86 ? -23.827 3.668 21.691 1.00 98.50 86 TRP A CA 1
ATOM 598 C C . TRP A 1 86 ? -22.909 4.224 20.592 1.00 98.50 86 TRP A C 1
ATOM 600 O O . TRP A 1 86 ? -23.173 5.313 20.090 1.00 98.50 86 TRP A O 1
ATOM 610 N N . LEU A 1 87 ? -21.886 3.481 20.155 1.00 98.25 87 LEU A N 1
ATOM 611 C CA . LEU A 1 87 ? -20.993 3.897 19.060 1.00 98.25 87 LEU A CA 1
ATOM 612 C C . LEU A 1 87 ? -21.717 4.047 17.714 1.00 98.25 87 LEU A C 1
ATOM 614 O O . LEU A 1 87 ? -21.350 4.910 16.923 1.00 98.25 87 LEU A O 1
ATOM 618 N N . ASP A 1 88 ? -22.740 3.226 17.466 1.00 98.31 88 ASP A N 1
ATOM 619 C CA . ASP A 1 88 ? -23.577 3.312 16.263 1.00 98.31 88 ASP A CA 1
ATOM 620 C C . ASP A 1 88 ? -24.589 4.480 16.328 1.00 98.31 88 ASP A C 1
ATOM 622 O O . ASP A 1 88 ? -25.221 4.811 15.321 1.00 98.31 88 ASP A O 1
ATOM 626 N N . SER A 1 89 ? -24.771 5.107 17.498 1.00 98.44 89 SER A N 1
ATOM 627 C CA . SER A 1 89 ? -25.662 6.260 17.666 1.00 98.44 89 SER A CA 1
ATOM 628 C C . SER A 1 89 ? -25.018 7.563 17.159 1.00 98.44 89 SER A C 1
ATOM 630 O O . SER A 1 89 ? -23.795 7.704 17.234 1.00 98.44 89 SER A O 1
ATOM 632 N N . PRO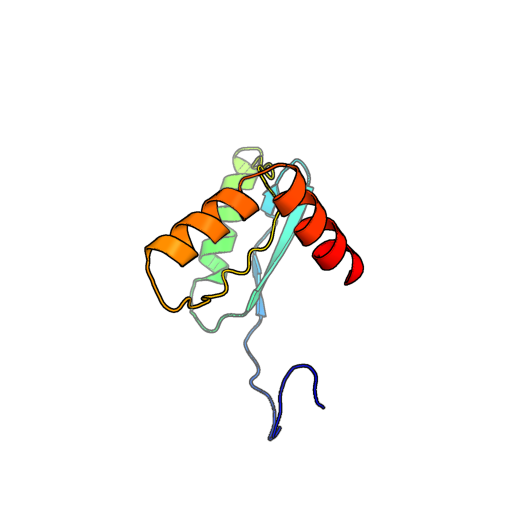 A 1 90 ? -25.810 8.555 16.695 1.00 98.06 90 PRO A N 1
ATOM 633 C CA . PRO A 1 90 ? -25.272 9.841 16.242 1.00 98.06 90 PRO A CA 1
ATOM 634 C C . PRO A 1 90 ? -24.442 10.561 17.310 1.00 98.06 90 PRO A C 1
ATOM 636 O O . PRO A 1 90 ? -23.360 11.058 17.009 1.00 98.06 90 PRO A O 1
ATOM 639 N N . ASP A 1 91 ? -24.916 10.565 18.558 1.00 97.81 91 ASP A N 1
ATOM 640 C CA . ASP A 1 91 ? -24.249 11.252 19.666 1.00 97.81 91 ASP A CA 1
ATOM 641 C C . ASP A 1 91 ? -22.925 10.568 20.029 1.00 97.81 91 ASP A C 1
ATOM 643 O O . ASP A 1 91 ? -21.895 11.228 20.177 1.00 97.81 91 ASP A O 1
ATOM 647 N N . GLY A 1 92 ? -22.929 9.232 20.126 1.00 98.06 92 GLY A N 1
ATOM 648 C CA . GLY A 1 92 ? -21.723 8.466 20.435 1.00 98.06 92 GLY A CA 1
ATOM 649 C C . 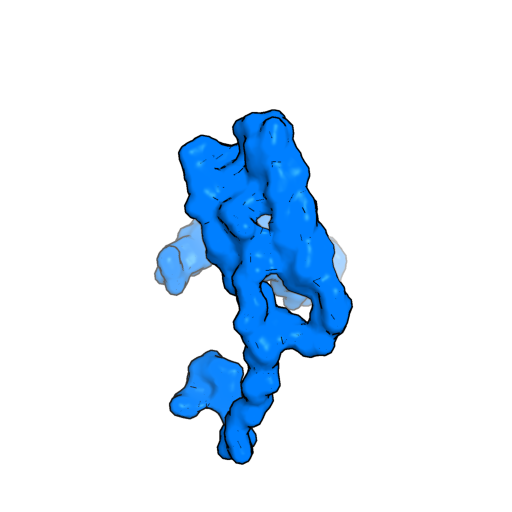GLY A 1 92 ? -20.667 8.576 19.339 1.00 98.06 92 GLY A C 1
ATOM 650 O O . GLY A 1 92 ? -19.495 8.820 19.636 1.00 98.06 92 GLY A O 1
ATOM 651 N N . PHE A 1 93 ? -21.078 8.488 18.071 1.00 98.38 93 PHE A N 1
ATOM 652 C CA . PHE A 1 93 ? -20.177 8.702 16.940 1.00 98.38 93 PHE A CA 1
ATOM 653 C C . PHE A 1 93 ? -19.575 10.110 16.953 1.00 98.38 93 PHE A C 1
ATOM 655 O O . PHE A 1 93 ? -18.364 10.249 16.784 1.00 98.38 93 PHE A O 1
ATOM 662 N N . GLN A 1 94 ? -20.390 11.142 17.187 1.00 98.44 94 GLN A N 1
ATOM 663 C CA . GLN A 1 94 ? -19.937 12.532 17.170 1.00 98.44 94 GLN A CA 1
ATOM 664 C C . GLN A 1 94 ? -18.883 12.802 18.251 1.00 98.44 94 GLN A C 1
ATOM 666 O O . GLN A 1 94 ? -17.839 13.374 17.947 1.00 98.44 94 GLN A O 1
ATOM 671 N N . ILE A 1 95 ? -19.096 12.316 19.478 1.00 98.44 95 ILE A N 1
ATOM 672 C CA . ILE A 1 95 ? -18.134 12.471 20.582 1.00 98.44 95 ILE A CA 1
ATOM 673 C C . ILE A 1 95 ? -16.793 11.811 20.238 1.00 98.44 95 ILE A C 1
ATOM 675 O O . ILE A 1 95 ? -15.730 12.407 20.420 1.00 98.44 95 ILE A O 1
ATOM 679 N N . ILE A 1 96 ? -16.821 10.576 19.728 1.00 98.19 96 ILE A N 1
ATOM 680 C CA . ILE A 1 96 ? -15.593 9.856 19.368 1.00 98.19 96 ILE A CA 1
ATOM 681 C C . ILE A 1 96 ? -14.890 10.527 18.189 1.00 9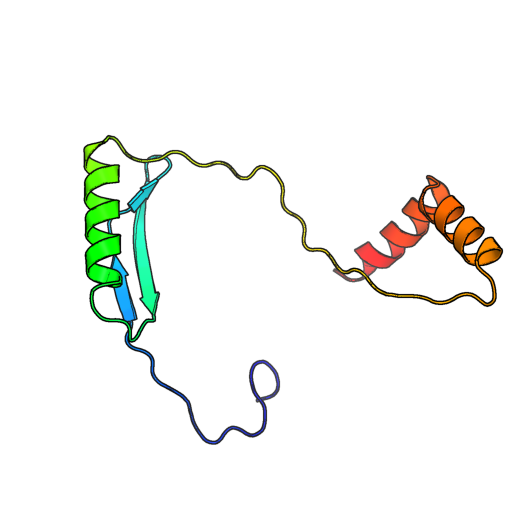8.19 96 ILE A C 1
ATOM 683 O O . ILE A 1 96 ? -13.665 10.653 18.204 1.00 98.19 96 ILE A O 1
ATOM 687 N N . LYS A 1 97 ? -15.653 10.987 17.193 1.00 98.31 97 LYS A N 1
ATOM 688 C CA . LYS A 1 97 ? -15.127 11.711 16.038 1.00 98.31 97 LYS A CA 1
ATOM 689 C C . LYS A 1 97 ? -14.428 13.002 16.453 1.00 98.31 97 LYS A C 1
ATOM 691 O O . LYS A 1 97 ? -13.301 13.216 16.030 1.00 98.31 97 LYS A O 1
ATOM 696 N N . GLU A 1 98 ? -15.050 13.828 17.292 1.00 98.38 98 GLU A N 1
ATOM 697 C CA . GLU A 1 98 ? -14.456 15.084 17.774 1.00 98.38 98 GLU A CA 1
ATOM 698 C C . GLU A 1 98 ? -13.131 14.846 18.496 1.00 98.38 98 GLU A C 1
ATOM 700 O O . GLU A 1 98 ? -12.138 15.523 18.227 1.00 98.38 98 GLU A O 1
ATOM 705 N N . MET A 1 99 ? -13.088 13.840 19.371 1.00 98.12 99 MET A N 1
ATOM 706 C CA . MET A 1 99 ? -11.857 13.488 20.073 1.00 98.12 99 MET A CA 1
ATOM 707 C C . MET A 1 99 ? -10.787 12.956 19.117 1.00 98.12 99 MET A C 1
ATOM 709 O O . MET A 1 99 ? -9.618 13.311 19.265 1.00 98.12 99 MET A O 1
ATOM 713 N N . PHE A 1 100 ? -11.162 12.141 18.129 1.00 98.31 100 PHE A N 1
ATOM 714 C CA . PHE A 1 100 ? -10.230 11.605 17.138 1.00 98.31 100 PHE A CA 1
ATOM 715 C C . PHE A 1 100 ? -9.649 12.710 16.240 1.00 98.31 100 PHE A C 1
ATOM 717 O O . PHE A 1 100 ? -8.426 12.835 16.138 1.00 98.31 100 PHE A O 1
ATOM 724 N N . ASP A 1 101 ? -10.512 13.554 15.668 1.00 98.19 101 ASP A N 1
ATOM 725 C CA . ASP A 1 101 ? -10.147 14.670 14.784 1.00 98.19 101 ASP A CA 1
ATOM 726 C C . ASP A 1 101 ? -9.323 15.751 15.514 1.00 98.19 101 ASP A C 1
ATOM 728 O O . ASP A 1 101 ? -8.599 16.510 14.884 1.00 98.19 101 ASP A O 1
ATOM 732 N N . SER A 1 102 ? -9.369 15.822 16.850 1.00 98.12 102 SER A N 1
ATOM 733 C CA . SER A 1 102 ? -8.555 16.780 17.620 1.00 98.12 102 SER A CA 1
ATOM 734 C C . SER A 1 102 ? -7.047 16.486 17.604 1.00 98.12 102 SER A C 1
ATOM 736 O O . SER A 1 102 ? -6.252 17.302 18.077 1.00 98.12 102 SER A O 1
ATOM 738 N N . THR A 1 103 ? -6.641 15.321 17.091 1.00 98.00 103 THR A N 1
ATOM 739 C CA . THR A 1 103 ? -5.253 14.841 17.151 1.00 98.00 103 THR A CA 1
ATOM 740 C C . THR A 1 103 ? -4.464 15.010 15.848 1.00 98.00 103 THR A C 1
ATOM 742 O O . THR A 1 103 ? -3.248 14.799 15.874 1.00 98.00 103 THR A O 1
ATOM 745 N N . SER A 1 104 ? -5.106 15.409 14.735 1.00 94.19 104 SER A N 1
ATOM 746 C CA . SER A 1 104 ? -4.453 15.746 13.455 1.00 94.19 104 SER A CA 1
ATOM 747 C C . SER A 1 104 ? -5.348 16.527 12.498 1.00 94.19 104 SER A C 1
ATOM 749 O O . SER A 1 104 ? -6.578 16.354 12.550 1.00 94.19 104 SER A O 1
#

InterPro domains:
  IPR002202 Hydroxymethylglutaryl-CoA reductase, class I/II [PF00368] (1-104)
  IPR002202 Hydroxymethylglutaryl-CoA reductase, class I/II [PR00071] (4-25)
  IPR002202 Hydroxymethylglutaryl-CoA reductase, class I/II [PR00071] (31-51)
  IPR002202 Hydroxymethylglutaryl-CoA reductase, class I/II [PS50065] (1-104)
  IPR002202 Hydroxymethylglutaryl-CoA reductase, class I/II [PTHR10572] (1-104)
  IPR009029 Hydroxymethylglutaryl-CoA reductase, class I/II, substrate-binding domain superfamily [SSF56542] (1-86)
  IPR023074 Hydroxymethylglutaryl-CoA reductase, class I/II, catalytic domain superfamily [G3DSA:3.90.770.10] (15-104)

Foldseek 3Di:
DPDPDDPDPDDDDFDKDWADQQAEPNDTDTDIDGHPDPCPRVVNNVVSVVQVVVVHYYDDDPDDDDDDDDDDDDPDPVVVVVLVVLCVDPVSVVVVVVVVVVVD

pLDDT: mean 97.49, std 4.16, range [59.78, 98.81]

Sequence (104 aa):
MGTCCENIIGYMPIPVGVAGPLCLNGKEFQVPMATTEGCLVASTNRGCRAICLGGGAQSRVLADGMTRGPVVRLPTACEAAEVKAWLDSPDGFQIIKEMFDSTS

Secondary structure (DSSP, 8-state):
--SS-SS--------EEEEEEEEETTEEEEEEEE---TTHHHHHHHHHHHHHHTT-B-----------------SSHHHHHHHHHHHTSHHHHHHHHHHHHTT-